Protein AF-A0AAD6FS80-F1 (afdb_monomer_lite)

Structure (mmCIF, N/CA/C/O backbone):
data_AF-A0AAD6FS80-F1
#
_entry.id   AF-A0AAD6FS80-F1
#
loop_
_atom_site.group_PDB
_atom_site.id
_atom_site.type_symbol
_atom_site.label_atom_id
_atom_site.label_alt_id
_atom_site.label_comp_id
_atom_site.label_asym_id
_atom_site.label_entity_id
_atom_site.label_seq_id
_atom_site.pdbx_PDB_ins_code
_atom_site.Cartn_x
_atom_site.Cartn_y
_atom_site.Cartn_z
_atom_site.occupancy
_atom_site.B_iso_or_equiv
_atom_site.auth_seq_id
_atom_site.auth_comp_id
_atom_site.auth_asym_id
_atom_site.auth_atom_id
_atom_site.pdbx_PDB_model_num
ATOM 1 N N . MET A 1 1 ? -0.228 43.827 -23.256 1.00 38.75 1 MET A N 1
ATOM 2 C CA . MET A 1 1 ? 0.570 42.583 -23.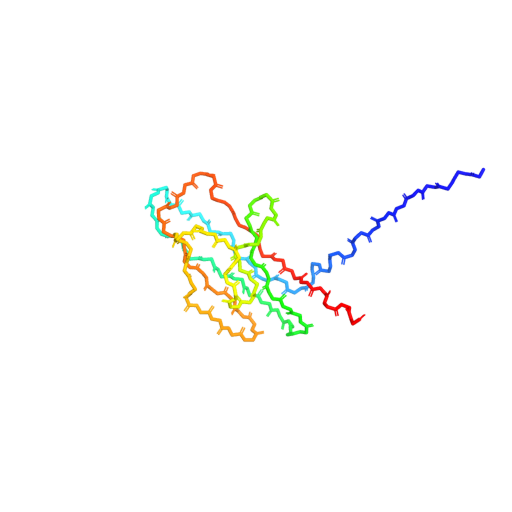229 1.00 38.75 1 MET A CA 1
ATOM 3 C C . MET A 1 1 ? 0.352 41.943 -21.864 1.00 38.75 1 MET A C 1
ATOM 5 O O . MET A 1 1 ? 0.980 42.364 -20.907 1.00 38.75 1 MET A O 1
ATOM 9 N N . ALA A 1 2 ? -0.626 41.043 -21.736 1.00 37.34 2 ALA A N 1
ATOM 10 C CA . ALA A 1 2 ? -0.900 40.334 -20.486 1.00 37.34 2 ALA A CA 1
ATOM 11 C C . ALA A 1 2 ? -0.231 38.960 -20.575 1.00 37.34 2 ALA A C 1
ATOM 13 O O . ALA A 1 2 ? -0.602 38.157 -21.426 1.00 37.34 2 ALA A O 1
ATOM 14 N N . ASN A 1 3 ? 0.793 38.728 -19.757 1.00 39.25 3 ASN A N 1
ATOM 15 C CA . ASN A 1 3 ? 1.460 37.436 -19.682 1.00 39.25 3 ASN A CA 1
ATOM 16 C C . ASN A 1 3 ? 0.663 36.564 -18.702 1.00 39.25 3 ASN A C 1
ATOM 18 O O . ASN A 1 3 ? 0.785 36.707 -17.487 1.00 39.25 3 ASN A O 1
ATOM 22 N N . THR A 1 4 ? -0.241 35.742 -19.226 1.00 40.41 4 THR A N 1
ATOM 23 C CA . THR A 1 4 ? -0.999 34.762 -18.443 1.00 40.41 4 THR A CA 1
ATOM 24 C C . THR A 1 4 ? -0.085 33.609 -18.050 1.00 40.41 4 THR A C 1
ATOM 26 O O . THR A 1 4 ? 0.463 32.924 -18.912 1.00 40.41 4 THR A O 1
ATOM 29 N N . GLY A 1 5 ? 0.085 33.408 -16.743 1.00 46.84 5 GLY A N 1
ATOM 30 C CA . GLY A 1 5 ? 0.839 32.293 -16.186 1.00 46.84 5 GLY A CA 1
ATOM 31 C C . GLY A 1 5 ? 0.185 30.940 -16.467 1.00 46.84 5 GLY A C 1
ATOM 32 O O . GLY A 1 5 ? -1.037 30.819 -16.516 1.00 46.84 5 GLY A O 1
ATOM 33 N N . SER A 1 6 ? 1.018 29.912 -16.601 1.00 38.38 6 SER A N 1
ATOM 34 C CA . SER A 1 6 ? 0.610 28.516 -16.466 1.00 38.38 6 SER A CA 1
ATOM 35 C C . SER A 1 6 ? 1.816 27.711 -15.989 1.00 38.38 6 SER A C 1
ATOM 37 O O . SER A 1 6 ? 2.701 27.368 -16.769 1.00 38.38 6 SER A O 1
ATOM 39 N N . SER A 1 7 ? 1.887 27.447 -14.684 1.00 36.72 7 SER A N 1
ATOM 40 C CA . SER A 1 7 ? 2.803 26.444 -14.138 1.00 36.72 7 SER A CA 1
ATOM 41 C C . SER A 1 7 ? 2.134 25.085 -14.302 1.00 36.72 7 SER A C 1
ATOM 43 O O . SER A 1 7 ? 1.456 24.595 -13.401 1.00 36.72 7 SER A O 1
ATOM 45 N N . SER A 1 8 ? 2.263 24.490 -15.485 1.00 37.12 8 SER A N 1
ATOM 46 C CA . SER A 1 8 ? 1.794 23.131 -15.735 1.00 37.12 8 SER A CA 1
ATOM 47 C C . SER A 1 8 ? 2.737 22.139 -15.052 1.00 37.12 8 SER A C 1
ATOM 49 O O . SER A 1 8 ? 3.814 21.839 -15.571 1.00 37.12 8 SER A O 1
ATOM 51 N N . LEU A 1 9 ? 2.341 21.610 -13.892 1.00 31.84 9 LEU A N 1
ATOM 52 C CA . LEU A 1 9 ? 2.940 20.384 -13.370 1.00 31.84 9 LEU A CA 1
ATOM 53 C C . LEU A 1 9 ? 2.514 19.239 -14.294 1.00 31.84 9 LEU A C 1
ATOM 55 O O . LEU A 1 9 ? 1.387 18.752 -14.221 1.00 31.84 9 LEU A O 1
ATOM 59 N N . ASN A 1 10 ? 3.417 18.825 -15.185 1.00 36.75 10 ASN A N 1
ATOM 60 C CA . ASN A 1 10 ? 3.274 17.613 -15.987 1.00 36.75 10 ASN A CA 1
ATOM 61 C C . ASN A 1 10 ? 3.390 16.380 -15.077 1.00 36.75 10 ASN A C 1
ATOM 63 O O . ASN A 1 10 ? 4.399 15.677 -15.069 1.00 36.75 10 ASN A O 1
ATOM 67 N N . LEU A 1 11 ? 2.347 16.099 -14.298 1.00 41.47 11 LEU A N 1
ATOM 68 C CA . LEU A 1 11 ? 2.131 14.765 -13.755 1.00 41.47 11 LEU A CA 1
ATOM 69 C C . LEU A 1 11 ? 1.666 13.905 -14.923 1.00 41.47 11 LEU A C 1
ATOM 71 O O . LEU A 1 11 ? 0.494 13.901 -15.293 1.00 41.47 11 LEU A O 1
ATOM 75 N N . VAL A 1 12 ? 2.623 13.224 -15.552 1.00 44.41 12 VAL A N 1
ATOM 76 C CA . VAL A 1 12 ? 2.368 12.212 -16.574 1.00 44.41 12 VAL A CA 1
ATOM 77 C C . VAL A 1 12 ? 1.504 11.118 -15.937 1.00 44.41 12 VAL A C 1
ATOM 79 O O . VAL A 1 12 ? 2.005 10.142 -15.385 1.00 44.41 12 VAL A O 1
ATOM 82 N N . SER A 1 13 ? 0.183 11.278 -16.034 1.00 51.34 13 SER A N 1
ATOM 83 C CA . SER A 1 13 ? -0.828 10.242 -15.797 1.00 51.34 13 SER A CA 1
ATOM 84 C C . SER A 1 13 ? -0.839 9.261 -16.973 1.00 51.34 13 SER A C 1
ATOM 86 O O . SER A 1 13 ? -1.866 8.975 -17.582 1.00 51.34 13 SER A O 1
ATOM 88 N N . GLN A 1 14 ? 0.340 8.809 -17.395 1.00 45.66 14 GLN A N 1
ATOM 89 C CA . GLN A 1 14 ? 0.452 7.827 -18.459 1.00 45.66 14 GLN A CA 1
ATOM 90 C C . GLN A 1 14 ? 0.971 6.540 -17.841 1.00 45.66 14 GLN A C 1
ATOM 92 O O . GLN A 1 14 ? 2.050 6.510 -17.251 1.00 45.66 14 GLN A O 1
ATOM 97 N N . ASN A 1 15 ? 0.165 5.486 -17.991 1.00 57.31 15 ASN A N 1
ATOM 98 C CA . ASN A 1 15 ? 0.413 4.100 -17.594 1.00 57.31 15 ASN A CA 1
ATOM 99 C C . ASN A 1 15 ? 0.032 3.643 -16.190 1.00 57.31 15 ASN A C 1
ATOM 101 O O . ASN A 1 15 ? 0.516 2.585 -15.799 1.00 57.31 15 ASN A O 1
ATOM 105 N N . LEU A 1 16 ? -0.847 4.330 -15.468 1.00 65.56 16 LEU A N 1
ATOM 106 C CA . LEU A 1 16 ? -1.434 3.758 -14.258 1.00 65.56 16 LEU A CA 1
ATOM 107 C C . LEU A 1 16 ? -2.662 2.902 -14.620 1.00 65.56 16 LEU A C 1
ATOM 109 O O . LEU A 1 16 ? -3.522 3.343 -15.379 1.00 65.56 16 LEU A O 1
ATOM 113 N N . VAL A 1 17 ? -2.726 1.675 -14.108 1.00 68.50 17 VAL A N 1
ATOM 114 C CA . VAL A 1 17 ? -3.928 0.834 -14.111 1.00 68.50 17 VAL A CA 1
ATOM 115 C C . VAL A 1 17 ? -4.288 0.603 -12.651 1.00 68.50 17 VAL A C 1
ATOM 117 O O . VAL A 1 17 ? -3.589 -0.118 -11.938 1.00 68.50 17 VAL A O 1
ATOM 120 N N . THR A 1 18 ? -5.356 1.255 -12.215 1.00 67.69 18 THR A N 1
ATOM 121 C CA . THR A 1 18 ? -5.929 1.122 -10.875 1.00 67.69 18 THR A CA 1
ATOM 122 C C . THR A 1 18 ? -7.394 0.769 -11.012 1.00 67.69 18 THR A C 1
ATOM 124 O O . THR A 1 18 ? -8.084 1.3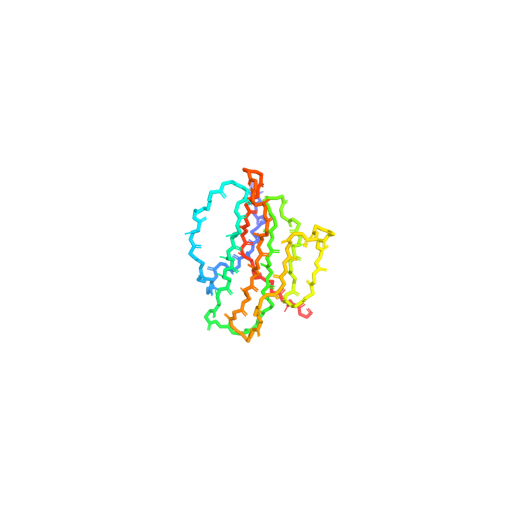67 -11.836 1.00 67.69 18 THR A O 1
ATOM 127 N N . ASP A 1 19 ? -7.846 -0.171 -10.195 1.00 71.56 19 ASP A N 1
ATOM 128 C CA . ASP A 1 19 ? -9.263 -0.477 -10.045 1.00 71.56 19 ASP A CA 1
ATOM 129 C C . ASP A 1 19 ? -9.760 0.187 -8.759 1.00 71.56 19 ASP A C 1
ATOM 131 O O . ASP A 1 19 ? -9.071 0.146 -7.734 1.00 71.56 19 ASP A O 1
ATOM 135 N N . ASP A 1 20 ? -10.944 0.794 -8.810 1.00 73.25 20 ASP A N 1
ATOM 136 C CA . ASP A 1 20 ? -11.607 1.275 -7.602 1.00 73.25 20 ASP A CA 1
ATOM 137 C C . ASP A 1 20 ? -12.102 0.072 -6.797 1.00 73.25 20 ASP A C 1
ATOM 139 O O . ASP A 1 20 ? -12.794 -0.807 -7.315 1.00 73.25 20 ASP A O 1
ATOM 143 N N . VAL A 1 21 ? -11.754 0.036 -5.512 1.00 76.19 21 VAL A N 1
ATOM 144 C CA . VAL A 1 21 ? -12.175 -1.024 -4.595 1.00 76.19 21 VAL A CA 1
ATOM 145 C C . VAL A 1 21 ? -13.095 -0.411 -3.549 1.00 76.19 21 VAL A C 1
ATOM 147 O O . VAL A 1 21 ? -12.714 0.522 -2.846 1.00 76.19 21 VAL A O 1
ATOM 150 N N . SER A 1 22 ? -14.315 -0.937 -3.448 1.00 79.81 22 SER A N 1
ATOM 151 C CA . SER A 1 22 ? -15.227 -0.637 -2.341 1.00 79.81 22 SER A CA 1
ATOM 152 C C . SER A 1 22 ? -15.094 -1.732 -1.292 1.00 79.81 22 SER A C 1
ATOM 154 O O . SER A 1 22 ? -15.160 -2.913 -1.628 1.00 79.81 22 SER A O 1
ATOM 156 N N . VAL A 1 23 ? -14.890 -1.343 -0.037 1.00 86.38 23 VAL A N 1
ATOM 157 C CA . VAL A 1 23 ? -14.689 -2.259 1.094 1.00 86.38 23 VAL A CA 1
ATOM 158 C C . VAL A 1 23 ? -15.570 -1.803 2.248 1.00 86.38 23 VAL A C 1
ATOM 160 O O . VAL A 1 23 ? -15.815 -0.604 2.401 1.00 86.38 23 VAL A O 1
ATOM 163 N N . VAL A 1 24 ? -16.077 -2.753 3.030 1.00 88.69 24 VAL A N 1
ATOM 164 C CA . VAL A 1 24 ? -16.872 -2.456 4.224 1.00 88.69 24 VAL A CA 1
ATOM 165 C C . VAL A 1 24 ? -15.957 -1.895 5.317 1.00 88.69 24 VAL A C 1
ATOM 167 O O . VAL A 1 24 ? -14.817 -2.328 5.484 1.00 88.69 24 VAL A O 1
ATOM 170 N N . GLU A 1 25 ? -16.446 -0.907 6.062 1.00 90.38 25 GLU A N 1
ATOM 171 C CA . GLU A 1 25 ? -15.726 -0.354 7.211 1.00 90.38 25 GLU A CA 1
ATOM 172 C C . GLU A 1 25 ? -15.392 -1.448 8.245 1.00 90.38 25 GLU A C 1
ATOM 174 O O . GLU A 1 25 ? -16.196 -2.337 8.518 1.00 90.38 25 GLU A O 1
ATOM 179 N N . GLY A 1 26 ? -14.186 -1.391 8.809 1.00 90.69 26 GLY A N 1
ATOM 180 C CA . GLY A 1 26 ? -13.633 -2.375 9.739 1.00 90.69 26 GLY A CA 1
ATOM 181 C C . GLY A 1 26 ? -12.983 -3.593 9.071 1.00 90.69 26 GLY A C 1
ATOM 182 O O . GLY A 1 26 ? -12.218 -4.302 9.726 1.00 90.69 26 GLY A O 1
ATOM 183 N N . GLU A 1 27 ? -13.218 -3.829 7.777 1.00 93.25 27 GLU A N 1
ATOM 184 C CA . GLU A 1 27 ? -12.630 -4.962 7.054 1.00 93.25 27 GLU A CA 1
ATOM 185 C C . GLU A 1 27 ? -11.218 -4.661 6.521 1.00 93.25 27 GLU A C 1
ATOM 187 O O . GLU A 1 27 ? -10.589 -3.650 6.849 1.00 93.25 27 GLU A O 1
ATOM 192 N N . MET A 1 28 ? -10.687 -5.592 5.724 1.00 92.56 28 MET A N 1
ATOM 193 C CA . MET A 1 28 ? -9.394 -5.477 5.068 1.00 92.56 28 MET A CA 1
ATOM 194 C C . MET A 1 28 ? -9.568 -5.165 3.580 1.00 92.56 28 MET A C 1
ATOM 196 O O . MET A 1 28 ? -10.256 -5.887 2.861 1.00 92.56 28 MET A O 1
ATOM 200 N N . ALA A 1 29 ? -8.879 -4.131 3.102 1.00 91.12 29 ALA A N 1
ATOM 201 C CA . ALA A 1 29 ? -8.763 -3.816 1.683 1.00 91.12 29 ALA A CA 1
ATOM 202 C C . ALA A 1 29 ? -7.431 -4.311 1.113 1.00 91.12 29 ALA A C 1
ATOM 204 O O . ALA A 1 29 ? -6.404 -4.284 1.790 1.00 91.12 29 ALA A O 1
ATOM 205 N N . THR A 1 30 ? -7.430 -4.691 -0.165 1.00 90.69 30 THR A N 1
ATOM 206 C CA . THR A 1 30 ? -6.205 -4.904 -0.947 1.00 90.69 30 THR A CA 1
ATOM 207 C C . THR A 1 30 ? -6.139 -3.857 -2.051 1.00 90.69 30 THR A C 1
ATOM 209 O O . THR A 1 30 ? -7.011 -3.798 -2.913 1.00 90.69 30 THR A O 1
ATOM 212 N N . ILE A 1 31 ? -5.095 -3.034 -2.029 1.00 89.44 31 ILE A N 1
ATOM 213 C CA . ILE A 1 31 ? -4.852 -1.952 -2.984 1.00 89.44 31 ILE A CA 1
ATOM 214 C C . ILE A 1 31 ? -3.767 -2.428 -3.952 1.00 89.44 31 ILE A C 1
ATOM 216 O O . ILE A 1 31 ? -2.635 -2.663 -3.533 1.00 89.44 31 ILE A O 1
ATOM 220 N N . SER A 1 32 ? -4.095 -2.577 -5.240 1.00 88.44 32 SER A N 1
ATOM 221 C CA . SER A 1 32 ? -3.139 -2.961 -6.293 1.00 88.44 32 SER A CA 1
ATOM 222 C C . SER A 1 32 ? -2.903 -1.791 -7.253 1.00 88.44 32 SER A C 1
ATOM 224 O O . SER A 1 32 ? -3.775 -1.402 -8.029 1.00 88.44 32 SER A O 1
ATOM 226 N N . CYS A 1 33 ? -1.700 -1.227 -7.194 1.00 87.00 33 CYS A N 1
ATOM 227 C CA . CYS A 1 33 ? -1.196 -0.235 -8.132 1.00 87.00 33 CYS A CA 1
ATOM 228 C C . CYS A 1 33 ? -0.430 -0.953 -9.246 1.00 87.00 33 CYS A C 1
ATOM 230 O O . CYS A 1 33 ? 0.690 -1.417 -9.015 1.00 87.00 33 CYS A O 1
ATOM 232 N N . ARG A 1 34 ? -0.984 -1.021 -10.460 1.00 84.81 34 ARG A N 1
ATOM 233 C CA . ARG A 1 34 ? -0.291 -1.605 -11.619 1.00 84.81 34 ARG A CA 1
ATOM 234 C C . ARG A 1 34 ? 0.156 -0.521 -12.588 1.00 84.81 34 ARG A C 1
ATOM 236 O O . ARG A 1 34 ? -0.551 0.459 -12.814 1.00 84.81 34 ARG A O 1
ATOM 243 N N . VAL A 1 35 ? 1.327 -0.702 -13.195 1.00 78.25 35 VAL A N 1
ATOM 244 C CA . VAL A 1 35 ? 1.865 0.217 -14.204 1.00 78.25 35 VAL A CA 1
ATOM 245 C C . VAL A 1 35 ? 2.214 -0.498 -15.502 1.00 78.25 35 VAL A C 1
ATOM 247 O O . VAL A 1 35 ? 2.697 -1.624 -15.486 1.00 78.25 35 VAL A O 1
ATOM 250 N N . LYS A 1 36 ? 1.998 0.149 -16.653 1.00 73.12 36 LYS A N 1
ATOM 251 C CA . LYS A 1 36 ? 2.327 -0.466 -17.958 1.00 73.12 36 LYS A CA 1
ATOM 252 C C . LYS A 1 36 ? 3.817 -0.380 -18.333 1.00 73.12 36 LYS A C 1
ATOM 254 O O . LYS A 1 36 ? 4.351 -1.350 -18.850 1.00 73.12 36 LYS A O 1
ATOM 259 N N . ASN A 1 37 ? 4.506 0.732 -18.041 1.00 69.88 37 ASN A N 1
ATOM 260 C CA . ASN A 1 37 ? 5.950 0.905 -18.326 1.00 69.88 37 ASN A CA 1
ATOM 261 C C . ASN A 1 37 ? 6.761 1.024 -17.032 1.00 69.88 37 ASN A C 1
ATOM 263 O O . ASN A 1 37 ? 6.214 1.495 -16.044 1.00 69.88 37 ASN A O 1
ATOM 267 N N . ARG A 1 38 ? 8.046 0.642 -17.032 1.00 67.38 38 ARG A N 1
ATOM 268 C CA . ARG A 1 38 ? 8.891 0.470 -15.825 1.00 67.38 38 ARG A CA 1
ATOM 269 C C . ARG A 1 38 ? 9.802 1.657 -15.475 1.00 67.38 38 ARG A C 1
ATOM 271 O O . ARG A 1 38 ? 10.547 1.585 -14.511 1.00 67.38 38 ARG A O 1
ATOM 278 N N . ASN A 1 39 ? 9.776 2.739 -16.247 1.00 67.69 39 ASN A N 1
ATOM 279 C CA . ASN A 1 39 ? 10.839 3.756 -16.220 1.00 67.69 39 ASN A CA 1
ATOM 280 C C . ASN A 1 39 ? 10.735 4.761 -15.049 1.00 67.69 39 ASN A C 1
ATOM 282 O O . ASN A 1 39 ? 11.259 5.865 -15.146 1.00 67.69 39 ASN A O 1
ATOM 286 N N . SER A 1 40 ? 9.991 4.447 -13.987 1.00 73.56 40 SER A N 1
ATOM 287 C CA . SER A 1 40 ? 9.784 5.343 -12.837 1.00 73.56 40 SER A CA 1
ATOM 288 C C . SER A 1 40 ? 9.177 4.607 -11.648 1.00 73.56 40 SER A C 1
ATOM 290 O O . SER A 1 40 ? 8.433 3.639 -11.845 1.00 73.56 40 SER A O 1
ATOM 292 N N . ALA A 1 41 ? 9.451 5.118 -10.446 1.00 81.44 41 ALA A N 1
ATOM 293 C CA . ALA A 1 41 ? 8.956 4.582 -9.181 1.00 81.44 41 ALA A CA 1
ATOM 294 C C . ALA A 1 41 ? 7.426 4.678 -9.059 1.00 81.44 41 ALA A C 1
ATOM 296 O O . ALA A 1 41 ? 6.793 5.604 -9.594 1.00 81.44 41 ALA A O 1
ATOM 297 N N . ILE A 1 42 ? 6.843 3.712 -8.348 1.00 86.38 42 ILE A N 1
ATOM 298 C CA . ILE A 1 42 ? 5.421 3.671 -7.996 1.00 86.38 42 ILE A CA 1
ATOM 299 C C . ILE A 1 42 ? 5.262 4.297 -6.613 1.00 86.38 42 ILE A C 1
ATOM 301 O O . ILE A 1 42 ? 5.937 3.909 -5.663 1.00 86.38 42 ILE A O 1
ATOM 305 N N . VAL A 1 43 ? 4.342 5.248 -6.481 1.00 87.81 43 VAL A N 1
ATOM 306 C CA . VAL A 1 43 ? 4.038 5.887 -5.200 1.00 87.81 43 VAL A CA 1
ATOM 307 C C . VAL A 1 43 ? 2.575 5.658 -4.854 1.00 87.81 43 VAL A C 1
ATOM 309 O O . VAL A 1 43 ? 1.694 5.961 -5.653 1.00 87.81 43 VAL A O 1
ATOM 312 N N . LEU A 1 44 ? 2.299 5.140 -3.662 1.00 90.56 44 LEU A N 1
ATOM 313 C CA . LEU A 1 44 ? 0.957 5.093 -3.088 1.00 90.56 44 LEU A CA 1
ATOM 314 C C . LEU A 1 44 ? 0.802 6.267 -2.122 1.00 90.56 44 LEU A C 1
ATOM 316 O O . LEU A 1 44 ? 1.579 6.397 -1.175 1.00 90.56 44 LEU A O 1
ATOM 320 N N . LEU A 1 45 ? -0.200 7.110 -2.361 1.00 90.25 45 LEU A N 1
ATOM 321 C CA . LEU A 1 45 ? -0.488 8.299 -1.566 1.00 90.25 45 LEU A CA 1
ATOM 322 C C . LEU A 1 45 ? -1.802 8.147 -0.798 1.00 90.25 45 LEU A C 1
ATOM 324 O O . LEU A 1 45 ? -2.754 7.548 -1.306 1.00 90.25 45 LEU A O 1
ATOM 328 N N . ASN A 1 46 ? -1.864 8.752 0.386 1.00 87.50 46 ASN A N 1
ATOM 329 C CA . ASN A 1 46 ? -3.111 8.961 1.123 1.00 87.50 46 ASN A CA 1
ATOM 330 C C . ASN A 1 46 ? -3.942 10.103 0.468 1.00 87.50 46 ASN A C 1
ATOM 332 O O . ASN A 1 46 ? -3.465 10.748 -0.478 1.00 87.50 46 ASN A O 1
ATOM 336 N N . PRO A 1 47 ? -5.164 10.410 0.950 1.00 83.62 47 PRO A N 1
ATOM 337 C CA . PRO A 1 47 ? -6.016 11.442 0.349 1.00 83.62 47 PRO A CA 1
ATOM 338 C C . PRO A 1 47 ? -5.415 12.852 0.445 1.00 83.62 47 PRO A C 1
ATOM 340 O O . PRO A 1 47 ? -5.704 13.698 -0.398 1.00 83.62 47 PRO A O 1
ATOM 343 N N . ASN A 1 48 ? -4.563 13.092 1.445 1.00 85.94 48 ASN A N 1
ATOM 344 C CA . ASN A 1 48 ? -3.890 14.370 1.675 1.00 85.94 48 ASN A CA 1
ATOM 345 C C . ASN A 1 48 ? -2.662 14.563 0.769 1.00 85.94 48 ASN A C 1
ATOM 347 O O . ASN A 1 48 ? -2.130 15.666 0.681 1.00 85.94 48 ASN A O 1
ATOM 351 N N . GLY A 1 49 ? -2.226 13.513 0.064 1.00 85.25 49 GLY A N 1
ATOM 352 C CA . GLY A 1 49 ? -1.030 13.528 -0.774 1.00 85.25 49 GLY A CA 1
ATOM 353 C C . GLY A 1 49 ? 0.253 13.100 -0.061 1.00 85.25 49 GLY A C 1
ATOM 354 O O . GLY A 1 49 ? 1.314 13.164 -0.681 1.00 85.25 49 GLY A O 1
ATOM 355 N N . ASP A 1 50 ? 0.178 12.623 1.183 1.00 89.38 50 ASP A N 1
ATOM 356 C CA . ASP A 1 50 ? 1.334 12.062 1.883 1.00 89.38 50 ASP A CA 1
ATOM 357 C C . ASP A 1 50 ? 1.656 10.662 1.359 1.00 89.38 50 ASP A C 1
ATOM 359 O O . ASP A 1 50 ? 0.774 9.895 0.962 1.00 89.38 50 ASP A O 1
ATOM 363 N N . THR A 1 51 ? 2.936 10.300 1.400 1.00 91.50 51 THR A N 1
ATOM 364 C CA . THR A 1 51 ? 3.407 8.998 0.922 1.00 91.50 51 THR A CA 1
ATOM 365 C C . THR A 1 51 ? 3.099 7.884 1.918 1.00 91.50 51 THR A C 1
ATOM 367 O O . THR A 1 51 ? 3.618 7.868 3.033 1.00 91.50 51 THR A O 1
ATOM 370 N N . ILE A 1 52 ? 2.302 6.907 1.483 1.00 93.75 52 ILE A N 1
ATOM 371 C CA . ILE A 1 52 ? 2.109 5.630 2.178 1.00 93.75 52 ILE A CA 1
ATOM 372 C C . ILE A 1 52 ? 3.268 4.696 1.816 1.00 93.75 52 ILE A C 1
ATOM 374 O O . ILE A 1 52 ? 3.964 4.222 2.714 1.00 93.75 52 ILE A O 1
ATOM 378 N N . TYR A 1 53 ? 3.516 4.498 0.517 1.00 93.94 53 TYR A N 1
ATOM 379 C CA . TYR A 1 53 ? 4.645 3.726 -0.011 1.00 93.94 53 TYR A CA 1
ATOM 380 C C . TYR A 1 53 ? 5.312 4.446 -1.184 1.00 93.94 53 TYR A C 1
ATOM 382 O O . TYR A 1 53 ? 4.627 4.978 -2.056 1.00 93.94 53 TYR A O 1
ATOM 390 N N . PHE A 1 54 ? 6.640 4.406 -1.219 1.00 91.44 54 PHE A N 1
ATOM 391 C CA . PHE A 1 54 ? 7.468 4.684 -2.390 1.00 91.44 54 PHE A CA 1
ATOM 392 C C . PHE A 1 54 ? 8.177 3.378 -2.754 1.00 91.44 54 PHE A C 1
ATOM 394 O O . PHE A 1 54 ? 9.051 2.924 -2.014 1.00 91.44 54 PHE A O 1
ATOM 401 N N . ASP A 1 55 ? 7.770 2.737 -3.847 1.00 90.31 55 ASP A N 1
ATOM 402 C CA . ASP A 1 55 ? 8.119 1.349 -4.159 1.00 90.31 55 ASP A CA 1
ATOM 403 C C . ASP A 1 55 ? 7.903 0.436 -2.932 1.00 90.31 55 ASP A C 1
ATOM 405 O O . ASP A 1 55 ? 6.773 0.258 -2.479 1.00 90.31 55 ASP A O 1
ATOM 409 N N . VAL A 1 56 ? 8.975 -0.115 -2.354 1.00 92.12 56 VAL A N 1
ATOM 410 C CA . VAL A 1 56 ? 8.930 -0.969 -1.149 1.00 92.12 56 VAL A CA 1
ATOM 411 C C . VAL A 1 56 ? 9.094 -0.197 0.162 1.00 92.12 56 VAL A C 1
ATOM 413 O O . VAL A 1 56 ? 8.930 -0.767 1.241 1.00 92.12 56 VAL A O 1
ATOM 416 N N . LEU A 1 57 ? 9.439 1.088 0.097 1.00 94.44 57 LEU A N 1
ATOM 417 C CA . LEU A 1 57 ? 9.722 1.913 1.266 1.00 94.44 57 LEU A CA 1
ATOM 418 C C . LEU A 1 57 ? 8.420 2.476 1.834 1.00 94.44 57 LEU A C 1
ATOM 420 O O . LEU A 1 57 ? 7.731 3.261 1.181 1.00 94.44 57 LEU A O 1
ATOM 424 N N . LYS A 1 58 ? 8.092 2.096 3.071 1.00 95.94 58 LYS A N 1
ATOM 425 C CA . LYS A 1 58 ? 6.925 2.616 3.788 1.00 95.94 58 LYS A CA 1
ATOM 426 C C . LYS A 1 58 ? 7.215 4.026 4.317 1.00 95.94 58 LYS A C 1
ATOM 428 O O . LYS A 1 58 ? 8.145 4.212 5.097 1.00 95.94 58 LYS A O 1
ATOM 433 N N . GLY A 1 59 ? 6.415 5.004 3.897 1.00 95.12 59 GLY A N 1
ATOM 434 C CA . GLY A 1 59 ? 6.519 6.408 4.320 1.00 95.12 59 GLY A CA 1
ATOM 435 C C . GLY A 1 59 ? 5.602 6.778 5.490 1.00 95.12 59 GLY A C 1
ATOM 436 O O . GLY A 1 59 ? 5.909 7.694 6.251 1.00 95.12 59 GLY A O 1
ATOM 437 N N . THR A 1 60 ? 4.495 6.051 5.671 1.00 93.19 60 THR A N 1
ATOM 438 C CA . THR A 1 60 ? 3.544 6.288 6.769 1.00 93.19 60 THR A CA 1
ATOM 439 C C . THR A 1 60 ? 3.912 5.524 8.043 1.00 93.19 60 THR A C 1
ATOM 441 O O . THR A 1 60 ? 4.413 4.400 7.992 1.00 93.19 60 THR A O 1
ATOM 444 N N . LYS A 1 61 ? 3.589 6.103 9.207 1.00 95.44 61 LYS A N 1
ATOM 445 C CA . LYS A 1 61 ? 3.653 5.416 10.512 1.00 95.44 61 LYS A CA 1
ATOM 446 C C . LYS A 1 61 ? 2.417 4.563 10.803 1.00 95.44 61 LYS A C 1
ATOM 448 O O . LYS A 1 61 ? 2.418 3.828 11.786 1.00 95.44 61 LYS A O 1
ATOM 453 N N . ASP A 1 62 ? 1.373 4.663 9.980 1.00 94.56 62 ASP A N 1
ATOM 454 C CA . ASP A 1 62 ? 0.157 3.870 10.147 1.00 94.56 62 ASP A CA 1
ATOM 455 C C . ASP A 1 62 ? 0.472 2.381 9.935 1.00 94.56 62 ASP A C 1
ATOM 457 O O . ASP A 1 62 ? 0.808 1.938 8.832 1.00 94.56 62 ASP A O 1
ATOM 461 N N . ALA A 1 63 ? 0.406 1.608 11.018 1.00 96.25 63 ALA A N 1
ATOM 462 C CA . ALA A 1 63 ? 0.723 0.187 11.030 1.00 96.25 63 ALA A CA 1
ATOM 463 C C . ALA A 1 63 ? -0.287 -0.658 10.241 1.00 96.25 63 ALA A C 1
ATOM 465 O O . ALA A 1 63 ? 0.070 -1.750 9.820 1.00 96.25 63 ALA A O 1
ATOM 466 N N . ARG A 1 64 ? -1.498 -0.144 9.983 1.00 96.19 64 ARG A N 1
ATOM 467 C CA . ARG A 1 64 ? -2.557 -0.888 9.287 1.00 96.19 64 ARG A CA 1
ATOM 468 C C . ARG A 1 64 ? -2.225 -1.201 7.829 1.00 96.19 64 ARG A C 1
ATOM 470 O O . ARG A 1 64 ? -2.825 -2.118 7.273 1.00 96.19 64 ARG A O 1
ATOM 477 N N . PHE A 1 65 ? -1.311 -0.435 7.225 1.00 95.81 65 PHE A N 1
ATOM 478 C CA . PHE A 1 65 ? -0.804 -0.668 5.874 1.00 95.81 65 PHE A CA 1
ATOM 479 C C . PHE A 1 65 ? 0.349 -1.672 5.872 1.00 95.81 65 PHE A C 1
ATOM 481 O O . PHE A 1 65 ? 1.377 -1.420 6.508 1.00 95.81 65 PHE A O 1
ATOM 488 N N . GLU A 1 66 ? 0.245 -2.739 5.087 1.00 97.12 66 GLU A N 1
ATOM 489 C CA . GLU A 1 66 ? 1.309 -3.738 4.953 1.00 97.12 66 GLU A CA 1
ATOM 490 C C . GLU A 1 66 ? 1.610 -4.054 3.485 1.00 97.12 66 GLU A C 1
ATOM 492 O O . GLU A 1 66 ? 0.720 -4.132 2.638 1.00 97.12 66 GLU A O 1
ATOM 497 N N . LEU A 1 67 ? 2.895 -4.230 3.167 1.00 96.75 67 LEU A N 1
ATOM 498 C CA . LEU A 1 67 ? 3.329 -4.593 1.822 1.00 96.75 67 LEU A CA 1
ATOM 499 C C . LEU A 1 67 ? 2.988 -6.064 1.568 1.00 96.75 67 LEU A C 1
ATOM 501 O O . LEU A 1 67 ? 3.528 -6.944 2.232 1.00 96.75 67 LEU A O 1
ATOM 505 N N . VAL A 1 68 ? 2.145 -6.326 0.570 1.00 96.56 68 VAL A N 1
ATOM 506 C CA . VAL A 1 68 ? 1.759 -7.688 0.168 1.00 96.56 68 VAL A CA 1
ATOM 507 C C . VAL A 1 68 ? 2.644 -8.182 -0.970 1.00 96.56 68 VAL A C 1
ATOM 509 O O . VAL A 1 68 ? 3.149 -9.302 -0.941 1.00 96.56 68 VAL A O 1
ATOM 512 N N . LYS A 1 69 ? 2.834 -7.349 -1.997 1.00 94.56 69 LYS A N 1
ATOM 513 C CA . LYS A 1 69 ? 3.607 -7.706 -3.189 1.00 94.56 69 LYS A CA 1
ATOM 514 C C . LYS A 1 69 ? 4.270 -6.474 -3.774 1.00 94.56 69 LYS A C 1
ATOM 516 O O . LYS A 1 69 ? 3.653 -5.421 -3.892 1.00 94.56 69 LYS A O 1
ATOM 521 N N . TYR A 1 70 ? 5.507 -6.640 -4.218 1.00 92.75 70 TYR A N 1
ATOM 522 C CA . TYR A 1 70 ? 6.169 -5.674 -5.075 1.00 92.75 70 TYR A CA 1
ATOM 523 C C . TYR A 1 70 ? 6.829 -6.385 -6.248 1.00 92.75 70 TYR A C 1
ATOM 525 O O . TYR A 1 70 ? 7.445 -7.441 -6.103 1.00 92.75 70 TYR A O 1
ATOM 533 N N . SER A 1 71 ? 6.685 -5.802 -7.427 1.00 89.94 71 SER A N 1
ATOM 534 C CA . SER A 1 71 ? 7.356 -6.225 -8.643 1.00 89.94 71 SER A CA 1
ATOM 535 C C . SER A 1 71 ? 7.608 -5.013 -9.530 1.00 89.94 71 SER A C 1
ATOM 537 O O . SER A 1 71 ? 7.121 -3.916 -9.276 1.00 89.94 71 SER A O 1
ATOM 539 N N . SER A 1 72 ? 8.315 -5.230 -10.634 1.00 83.88 72 SER A N 1
ATOM 540 C CA . SER A 1 72 ? 8.653 -4.179 -11.598 1.00 83.88 72 SER A CA 1
ATOM 541 C C . SER A 1 72 ? 7.472 -3.360 -12.145 1.00 83.88 72 SER A C 1
ATOM 543 O O . SER A 1 72 ? 7.689 -2.304 -12.733 1.00 83.88 72 SER A O 1
ATOM 545 N N . ASN A 1 73 ? 6.242 -3.868 -12.042 1.00 85.88 73 ASN A N 1
ATOM 546 C CA . ASN A 1 73 ? 5.050 -3.246 -12.607 1.00 85.88 73 ASN A CA 1
ATOM 547 C C . ASN A 1 73 ? 3.834 -3.278 -11.672 1.00 85.88 73 ASN A C 1
ATOM 549 O O . ASN A 1 73 ? 2.742 -2.911 -12.100 1.00 85.88 73 ASN A O 1
ATOM 553 N N . GLU A 1 74 ? 3.995 -3.731 -10.431 1.00 88.69 74 GLU A N 1
ATOM 554 C CA . GLU A 1 74 ? 2.888 -3.863 -9.490 1.00 88.69 74 GLU A CA 1
ATOM 555 C C . GLU A 1 74 ? 3.366 -3.635 -8.060 1.00 88.69 74 GLU A C 1
ATOM 557 O O . GLU A 1 74 ? 4.315 -4.279 -7.611 1.00 88.69 74 GLU A O 1
ATOM 562 N N . LEU A 1 75 ? 2.656 -2.761 -7.354 1.00 91.62 75 LEU A N 1
ATOM 563 C CA . LEU A 1 75 ? 2.711 -2.593 -5.909 1.00 91.62 75 LEU A CA 1
ATOM 564 C C . LEU A 1 75 ? 1.351 -3.006 -5.339 1.00 91.62 75 LEU A C 1
ATOM 566 O O . LEU A 1 75 ? 0.326 -2.447 -5.721 1.00 91.62 75 LEU A O 1
ATOM 570 N N . THR A 1 76 ? 1.335 -3.977 -4.433 1.00 92.94 76 THR A N 1
ATOM 571 C CA . THR A 1 76 ? 0.135 -4.425 -3.721 1.00 92.94 76 THR A CA 1
ATOM 572 C C . THR A 1 76 ? 0.320 -4.220 -2.228 1.00 92.94 76 THR A C 1
ATOM 574 O O . THR A 1 76 ? 1.298 -4.697 -1.648 1.00 92.94 76 THR A O 1
ATOM 577 N N . VAL A 1 77 ? -0.633 -3.530 -1.613 1.00 94.12 77 VAL A N 1
ATOM 578 C CA . VAL A 1 77 ? -0.632 -3.169 -0.193 1.00 94.12 77 VAL A CA 1
ATOM 579 C C . VAL A 1 77 ? -1.964 -3.596 0.413 1.00 94.12 77 VAL A C 1
ATOM 581 O O . VAL A 1 77 ? -3.012 -3.352 -0.186 1.00 94.12 77 VAL A O 1
ATOM 584 N N . SER A 1 78 ? -1.943 -4.226 1.583 1.00 94.56 78 SER A N 1
ATOM 585 C CA . SER A 1 78 ? -3.147 -4.449 2.382 1.00 94.56 78 SER A CA 1
ATOM 586 C C . SER A 1 78 ? -3.357 -3.276 3.334 1.00 94.56 78 SER A C 1
ATOM 588 O O . SER A 1 78 ? -2.401 -2.673 3.822 1.00 94.56 78 SER A O 1
ATOM 590 N N . LEU A 1 79 ? -4.618 -2.947 3.590 1.00 94.62 79 LEU A N 1
ATOM 591 C CA . LEU A 1 79 ? -5.034 -2.014 4.629 1.00 94.62 79 LEU A CA 1
ATOM 592 C C . LEU A 1 79 ? -6.033 -2.735 5.531 1.00 94.62 79 LEU A C 1
ATOM 594 O O . LEU A 1 79 ? -7.117 -3.094 5.079 1.00 94.62 79 LEU A O 1
ATOM 598 N N . SER A 1 80 ? -5.664 -2.962 6.787 1.00 96.12 80 SER A N 1
ATOM 599 C CA . SER A 1 80 ? -6.557 -3.537 7.801 1.00 96.12 80 SER A CA 1
ATOM 600 C C . SER A 1 80 ? -7.411 -2.468 8.485 1.00 96.12 80 SER A C 1
ATOM 602 O O . SER A 1 80 ? -7.021 -1.302 8.540 1.00 96.12 80 SER A O 1
ATOM 604 N N . ASN A 1 81 ? -8.560 -2.870 9.040 1.00 95.12 81 ASN A N 1
ATOM 605 C CA . ASN A 1 81 ? -9.465 -1.995 9.790 1.00 95.12 81 ASN A CA 1
ATOM 606 C C . ASN A 1 81 ? -9.785 -0.698 9.025 1.00 95.12 81 ASN A C 1
ATOM 608 O O . ASN A 1 81 ? -9.496 0.401 9.507 1.00 95.12 81 ASN A O 1
ATOM 612 N N . VAL A 1 82 ? -10.289 -0.846 7.796 1.00 92.62 82 VAL A N 1
ATOM 613 C CA . VAL A 1 82 ? -10.621 0.263 6.887 1.00 92.62 82 VAL A CA 1
ATOM 614 C C . VAL A 1 8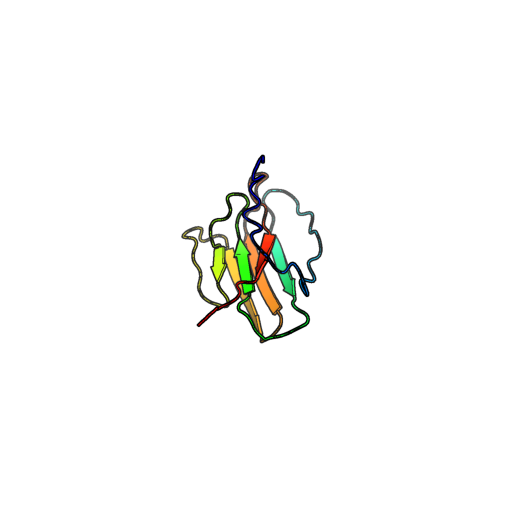2 ? -11.633 1.208 7.538 1.00 92.62 82 VAL A C 1
ATOM 616 O O . VAL A 1 82 ? -12.580 0.766 8.173 1.00 92.62 82 VAL A O 1
ATOM 619 N N . SER A 1 83 ? -11.462 2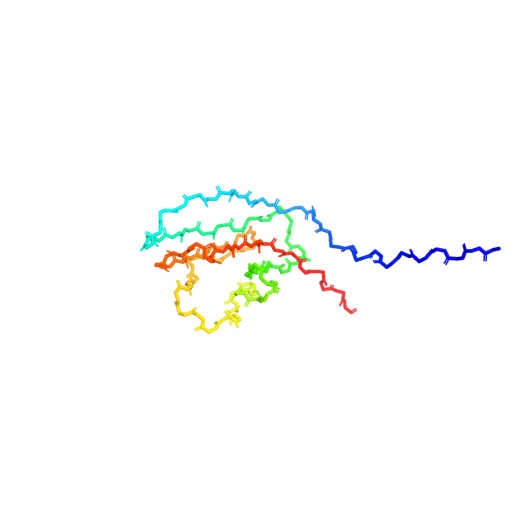.510 7.350 1.00 90.38 83 SER A N 1
ATOM 620 C CA . SER A 1 83 ? -12.346 3.577 7.825 1.00 90.38 83 SER A CA 1
ATOM 621 C C . SER A 1 83 ? -12.808 4.461 6.665 1.00 90.38 83 SER A C 1
ATOM 623 O O . SER A 1 83 ? -12.177 4.497 5.609 1.00 90.38 83 SER A O 1
ATOM 625 N N . LEU A 1 84 ? -13.865 5.255 6.860 1.00 84.62 84 LEU A N 1
ATOM 626 C CA . LEU A 1 84 ? -14.358 6.190 5.831 1.00 84.62 84 LEU A CA 1
ATOM 627 C C . LEU A 1 84 ? -13.347 7.287 5.451 1.00 84.62 84 LEU A C 1
ATOM 629 O O . LEU A 1 84 ? -13.451 7.892 4.379 1.00 84.62 84 LEU A O 1
ATOM 633 N N . SER A 1 85 ? -12.371 7.553 6.324 1.00 83.75 85 SER A N 1
ATOM 634 C CA . SER A 1 85 ? -11.247 8.450 6.040 1.00 83.75 85 SER A CA 1
ATOM 635 C C . SER A 1 85 ? -10.176 7.822 5.151 1.00 83.75 85 SER A C 1
ATOM 637 O O . SER A 1 85 ? -9.362 8.552 4.580 1.00 83.75 85 SER A O 1
ATOM 639 N N . ASP A 1 86 ? -10.169 6.497 5.007 1.00 83.50 86 ASP A N 1
ATOM 640 C CA . ASP A 1 86 ? -9.178 5.805 4.201 1.00 83.50 86 ASP A CA 1
ATOM 641 C C . ASP A 1 86 ? -9.556 5.890 2.722 1.00 83.50 86 ASP A C 1
ATOM 643 O O . ASP A 1 86 ? -10.491 5.255 2.239 1.00 83.50 86 ASP A O 1
ATOM 647 N N . LYS A 1 87 ? -8.800 6.696 1.978 1.00 72.75 87 LYS A N 1
ATOM 648 C CA . LYS A 1 87 ? -8.777 6.659 0.512 1.00 72.75 87 LYS A CA 1
ATOM 649 C C . LYS A 1 87 ? -7.325 6.671 0.059 1.00 72.75 87 LYS A C 1
ATOM 651 O O . LYS A 1 87 ? -6.447 7.171 0.757 1.00 72.75 87 LYS A O 1
ATOM 656 N N . GLY A 1 88 ? -7.052 6.110 -1.106 1.00 71.81 88 GLY A N 1
ATOM 657 C CA . GLY A 1 88 ? -5.702 6.053 -1.646 1.00 71.81 88 GLY A CA 1
ATOM 658 C C . GLY A 1 88 ? -5.708 6.372 -3.124 1.00 71.81 88 GLY A C 1
ATOM 659 O O . GLY A 1 88 ? -6.699 6.142 -3.814 1.00 71.81 88 GLY A O 1
ATOM 660 N N . ARG A 1 89 ? -4.594 6.900 -3.617 1.00 80.75 89 ARG A N 1
ATOM 661 C CA . ARG A 1 89 ? -4.349 7.016 -5.056 1.00 80.75 89 ARG A CA 1
ATOM 662 C C . ARG A 1 89 ? -2.920 6.616 -5.360 1.00 80.75 89 ARG A C 1
ATOM 664 O O . ARG A 1 89 ? -2.006 6.977 -4.618 1.00 80.75 89 ARG A O 1
ATOM 671 N N . CYS A 1 90 ? -2.717 5.906 -6.461 1.00 79.69 90 CYS A N 1
ATOM 672 C CA . CYS A 1 90 ? -1.369 5.639 -6.940 1.00 79.69 90 CYS A CA 1
ATOM 673 C C . CYS A 1 90 ? -0.909 6.797 -7.843 1.00 79.69 90 CYS A C 1
ATOM 675 O O . CYS A 1 90 ? -1.682 7.342 -8.631 1.00 79.69 90 CYS A O 1
ATOM 677 N N . ALA A 1 91 ? 0.352 7.186 -7.714 1.00 74.38 91 ALA A N 1
ATOM 678 C CA . ALA A 1 91 ? 1.013 8.233 -8.475 1.00 74.38 91 ALA A CA 1
ATOM 679 C C . ALA A 1 91 ? 2.373 7.729 -8.974 1.00 74.38 91 ALA A C 1
ATOM 681 O O . ALA A 1 91 ? 2.935 6.765 -8.453 1.00 74.38 91 ALA A O 1
ATOM 682 N N . ARG A 1 92 ? 2.914 8.391 -9.995 1.00 72.25 92 ARG A N 1
ATOM 683 C CA . ARG A 1 92 ? 4.220 8.074 -10.572 1.00 72.25 92 ARG A CA 1
ATOM 684 C C . ARG A 1 92 ? 5.125 9.292 -10.499 1.00 72.25 92 ARG A C 1
ATOM 686 O O . ARG A 1 92 ? 4.720 10.381 -10.900 1.00 72.25 92 ARG A O 1
ATOM 693 N N . THR A 1 93 ? 6.346 9.101 -10.005 1.00 64.44 93 THR A N 1
ATOM 694 C CA . THR A 1 93 ? 7.358 10.162 -9.961 1.00 64.44 93 THR A CA 1
ATOM 695 C C . THR A 1 93 ? 8.250 10.073 -11.191 1.00 64.44 93 THR A C 1
ATOM 697 O O . THR A 1 93 ? 8.760 9.008 -11.534 1.00 64.44 93 THR A O 1
ATOM 700 N N . LEU A 1 94 ? 8.453 11.195 -11.876 1.00 56.97 94 LEU A N 1
ATOM 701 C CA . LEU A 1 94 ? 9.554 11.323 -12.823 1.00 56.97 94 LEU A CA 1
ATOM 702 C C . LEU A 1 94 ? 10.801 11.650 -12.001 1.00 56.97 94 LEU A C 1
ATOM 704 O O . LEU A 1 94 ? 10.881 12.728 -11.418 1.00 56.97 94 LEU A O 1
ATOM 708 N N . HIS A 1 95 ? 11.757 10.724 -11.930 1.00 48.16 95 HIS A N 1
ATOM 709 C CA . HIS A 1 95 ? 13.118 11.100 -11.559 1.00 48.16 95 HIS A CA 1
ATOM 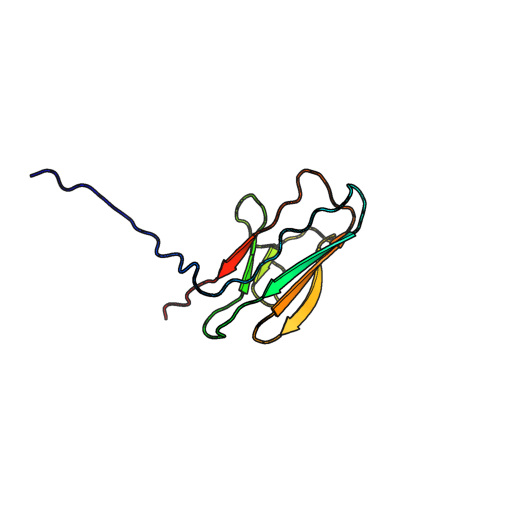710 C C . HIS A 1 95 ? 13.703 11.855 -12.755 1.00 48.16 95 HIS A C 1
ATOM 712 O O . HIS A 1 95 ? 14.114 11.238 -13.736 1.00 48.16 95 HIS A O 1
ATOM 718 N N . SER A 1 96 ? 13.670 13.188 -12.707 1.00 34.84 96 SER A N 1
ATOM 719 C CA . SER A 1 96 ? 14.640 13.968 -13.473 1.00 34.84 96 SER A CA 1
ATOM 720 C C . SER A 1 96 ? 15.982 13.819 -12.753 1.00 34.84 96 SER A C 1
ATOM 722 O O . SER A 1 96 ? 15.995 14.048 -11.541 1.00 34.84 96 SER A O 1
ATOM 724 N N . PRO A 1 97 ? 17.064 13.401 -13.433 1.00 49.56 97 PRO A N 1
ATOM 725 C CA . PRO A 1 97 ? 18.409 13.550 -12.887 1.00 49.56 97 PRO A CA 1
ATOM 726 C C . PRO A 1 97 ? 18.742 15.025 -12.632 1.00 49.56 97 PRO A C 1
ATOM 728 O O . PRO A 1 97 ? 18.092 15.901 -13.260 1.00 49.56 97 PRO A O 1
#

pLDDT: mean 77.66, std 19.31, range [31.84, 97.12]

Foldseek 3Di:
DDDDDDPDPPQPPPFWDWDDDDDDAQAKDKGKTFGDDQQWWKFKAWPVRFTCDTQPDGRDPPPQWDFDDGDSTMTIIMGGRDDPRTDMDMGTDDPDD

Organism: NCBI:txid1090488

Radius of gyration: 15.49 Å; chains: 1; bounding box: 35×50×34 Å

Secondary structure (DSSP, 8-state):
--------------SEE-------TTS-EEEEEEES--SS-EEEE-TTS-EEEETTEE----TTEEEEEE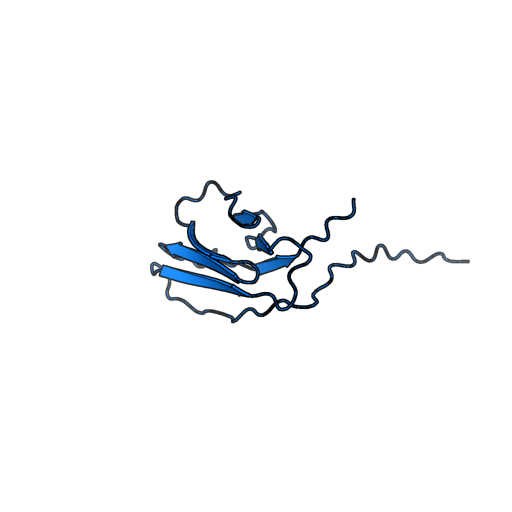ETTEEEEEESS--TT---EEEE-----

Sequence (97 aa):
MANTGSSSLNLVSQNLVTDDVSVVEGEMATISCRVKNRNSAIVLLNPNGDTIYFDVLKGTKDARFELVKYSSNELTVSLSNVSLSDKGRCARTLHSP

InterPro domains:
  IPR013783 Immunoglobulin-like fold [G3DSA:2.60.40.10] (13-91)
  IPR036179 Immunoglobulin-like domain superfamily [SSF48726] (18-88)